Protein AF-A0A5C7GH25-F1 (afdb_monomer)

Solvent-accessible surface area (backbone atoms only — not comparable to full-atom values): 5288 Å² total; per-residue (Å²): 106,72,44,14,56,49,6,37,53,40,14,52,54,31,40,54,48,54,53,50,51,30,51,54,46,35,55,50,46,56,60,45,51,66,50,43,79,74,68,74,70,86,72,66,62,64,59,50,52,52,53,53,55,41,51,51,40,45,53,37,17,54,52,8,29,53,30,2,50,56,21,37,75,71,73,33,71,62,3,52,57,4,31,52,41,8,52,51,33,47,52,53,63,73,50,81,58,28,71,76,73,60,80,120

Foldseek 3Di:
DVLLVVLLVLLVVLVVLLVVLLVVLLVVVVVVVVVCVVPPDDDCPSVVVSVVSLVVSLVSLVSSLVSLVVCVVVVNPSSVNSNVSSVVSNVSSPDNCNVVVNPD

Nearest PDB structures (foldseek):
  1bf5-assembly1_A-2  TM=8.391E-01  e=9.984E+00  Homo sapiens
  7zn7-assembly1_D  TM=4.921E-01  e=6.136E+00  Rattus norvegicus
  4r61-assembly1_A  TM=5.438E-01  e=8.961E+00  Human immunodeficiency virus 1
  4hwd-assembly3_B  TM=3.281E-01  e=6.477E+00  Arabidopsis thaliana

Radius of gyration: 17.01 Å; Cα contacts (8 Å, |Δi|>4): 119; chains: 1; bounding box: 39×18×50 Å

Structure (mmCIF, N/CA/C/O backbone):
data_AF-A0A5C7GH25-F1
#
_entry.id   AF-A0A5C7GH25-F1
#
loop_
_atom_site.group_PDB
_atom_site.id
_atom_site.type_symbol
_atom_site.label_atom_id
_atom_site.label_alt_id
_atom_site.label_comp_id
_atom_site.label_asym_id
_atom_site.label_entity_id
_atom_site.label_seq_id
_atom_site.pdbx_PDB_ins_code
_atom_site.Cartn_x
_atom_site.Cartn_y
_atom_site.Cartn_z
_atom_site.occupancy
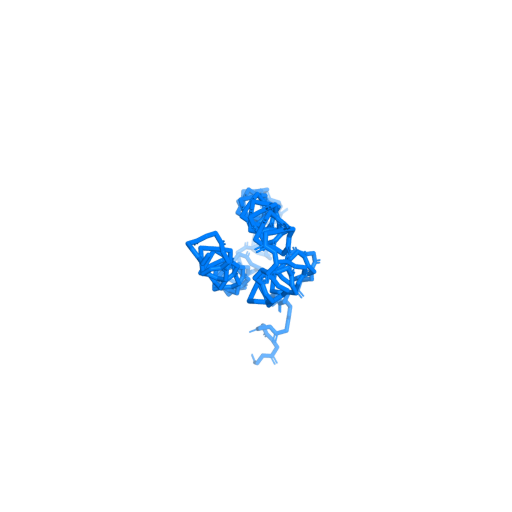_atom_site.B_iso_or_equiv
_atom_site.auth_seq_id
_atom_site.auth_comp_id
_atom_site.auth_asym_id
_atom_site.auth_atom_id
_atom_site.pdbx_PDB_model_num
ATOM 1 N N . MET A 1 1 ? -12.868 7.501 17.230 1.00 63.66 1 MET A N 1
ATOM 2 C CA . MET A 1 1 ? -13.182 8.135 15.926 1.00 63.66 1 MET A CA 1
ATOM 3 C C . MET A 1 1 ? -11.924 8.553 15.186 1.00 63.66 1 MET A C 1
ATOM 5 O O . MET A 1 1 ? -11.738 8.057 14.088 1.00 63.66 1 MET A O 1
ATOM 9 N N . LYS A 1 2 ? -11.040 9.368 15.790 1.00 84.75 2 LYS A N 1
ATOM 10 C CA . LYS A 1 2 ? -9.796 9.852 15.154 1.00 84.75 2 LYS A CA 1
ATOM 11 C C . LYS A 1 2 ? -8.957 8.737 14.500 1.00 84.75 2 LYS A C 1
ATOM 13 O O . LYS A 1 2 ? -8.608 8.859 13.338 1.00 84.75 2 LYS A O 1
ATOM 18 N N . TYR A 1 3 ? -8.736 7.616 15.195 1.00 87.06 3 TYR A N 1
ATOM 19 C CA . TYR A 1 3 ? -7.948 6.487 14.666 1.00 87.06 3 TYR A CA 1
ATOM 20 C C . TYR A 1 3 ? -8.602 5.747 13.490 1.00 87.06 3 TYR A C 1
ATOM 22 O O . TYR A 1 3 ? -7.903 5.346 12.569 1.00 87.06 3 TYR A O 1
ATOM 30 N N . GLY A 1 4 ? -9.929 5.581 13.500 1.00 86.94 4 GLY A N 1
ATOM 31 C CA . GLY A 1 4 ? -10.647 4.899 12.418 1.00 86.94 4 GLY A CA 1
ATOM 32 C C . GLY A 1 4 ? -10.653 5.722 11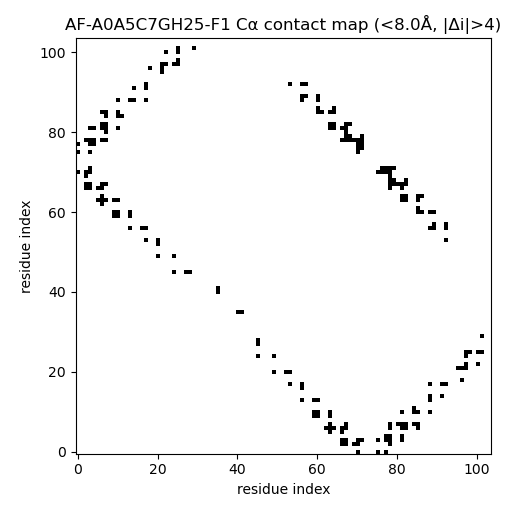.133 1.00 86.94 4 GLY A C 1
ATOM 33 O O . GLY A 1 4 ? -10.346 5.198 10.072 1.00 86.94 4 GLY A O 1
ATOM 34 N N . ILE A 1 5 ? -10.918 7.028 11.243 1.00 90.81 5 ILE A N 1
ATOM 35 C CA . ILE A 1 5 ? -10.847 7.948 10.098 1.00 90.81 5 ILE A CA 1
ATOM 36 C C . ILE A 1 5 ? -9.403 8.049 9.588 1.00 90.81 5 ILE A C 1
ATOM 38 O O . ILE A 1 5 ? -9.182 7.955 8.387 1.00 90.81 5 ILE A O 1
ATOM 42 N N . ALA A 1 6 ? -8.419 8.165 10.488 1.00 90.81 6 ALA A N 1
ATOM 43 C CA . ALA A 1 6 ? -7.008 8.177 10.108 1.00 90.81 6 ALA A CA 1
ATOM 44 C C . ALA A 1 6 ? -6.610 6.901 9.353 1.00 90.81 6 ALA A C 1
ATOM 46 O O . ALA A 1 6 ? -5.985 7.005 8.310 1.00 90.81 6 ALA A O 1
ATOM 47 N N . SER A 1 7 ? -7.023 5.720 9.829 1.00 93.12 7 SER A N 1
ATOM 48 C CA . SER A 1 7 ? -6.787 4.435 9.151 1.00 93.12 7 SER A CA 1
ATOM 49 C C . SER A 1 7 ? -7.353 4.418 7.726 1.00 93.12 7 SER A C 1
A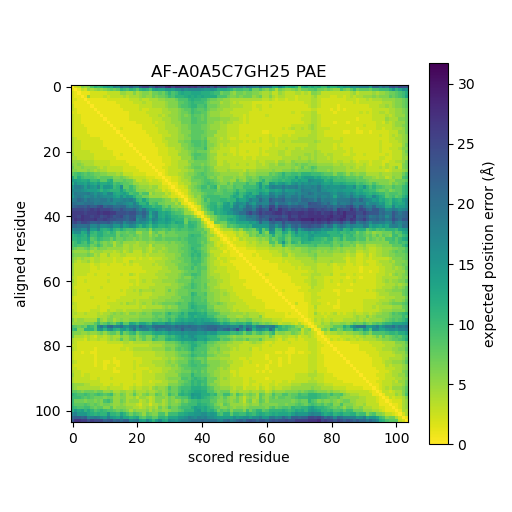TOM 51 O O . SER A 1 7 ? -6.648 4.029 6.800 1.00 93.12 7 SER A O 1
ATOM 53 N N . ILE A 1 8 ? -8.584 4.907 7.533 1.00 94.19 8 ILE A N 1
ATOM 54 C CA . ILE A 1 8 ? -9.224 4.991 6.210 1.00 94.19 8 ILE A CA 1
ATOM 55 C C . ILE A 1 8 ? -8.449 5.929 5.280 1.00 94.19 8 ILE A C 1
ATOM 57 O O . ILE A 1 8 ? -8.125 5.536 4.164 1.00 94.19 8 ILE A O 1
ATOM 61 N N . ILE A 1 9 ? -8.127 7.143 5.738 1.00 94.88 9 ILE A N 1
ATOM 62 C CA . ILE A 1 9 ? -7.373 8.121 4.939 1.00 94.88 9 ILE A CA 1
ATOM 63 C C . ILE A 1 9 ? -6.024 7.531 4.529 1.00 94.88 9 ILE A C 1
ATOM 65 O O . ILE A 1 9 ? -5.649 7.599 3.365 1.00 94.88 9 ILE A O 1
ATOM 69 N N . LEU A 1 10 ? -5.321 6.901 5.471 1.00 93.44 10 LEU A N 1
ATOM 70 C CA . LEU A 1 10 ? -4.005 6.319 5.229 1.00 93.44 10 LEU A CA 1
ATOM 71 C C . LEU A 1 10 ? -4.069 5.186 4.197 1.00 93.44 10 LEU A C 1
ATOM 73 O O . LEU A 1 10 ? -3.238 5.132 3.292 1.00 93.44 10 LEU A O 1
ATOM 77 N N . ALA A 1 11 ? -5.083 4.322 4.293 1.00 94.12 11 ALA A N 1
ATOM 78 C CA . ALA A 1 11 ? -5.294 3.244 3.337 1.00 94.12 11 ALA A CA 1
ATOM 79 C C . ALA A 1 11 ? -5.646 3.771 1.935 1.00 94.12 11 ALA A C 1
ATOM 81 O O . ALA A 1 11 ? -5.066 3.305 0.959 1.00 94.12 11 ALA A O 1
ATOM 82 N N . ILE A 1 12 ? -6.524 4.775 1.821 1.00 95.62 12 ILE A N 1
ATOM 83 C CA . ILE A 1 12 ? -6.872 5.402 0.532 1.00 95.62 12 ILE A CA 1
ATOM 84 C C . ILE A 1 12 ? -5.637 6.045 -0.105 1.00 95.62 12 ILE A C 1
ATOM 86 O O . ILE A 1 12 ? -5.356 5.787 -1.272 1.00 95.62 12 ILE A O 1
ATOM 90 N N . THR A 1 13 ? -4.861 6.818 0.660 1.00 95.00 13 THR A N 1
ATOM 91 C CA . THR A 1 13 ? -3.613 7.420 0.169 1.00 95.00 13 THR A CA 1
ATOM 92 C C . THR A 1 13 ? -2.640 6.355 -0.329 1.00 95.00 13 THR A C 1
ATOM 94 O O . THR A 1 13 ? -2.049 6.515 -1.394 1.00 95.00 13 THR A O 1
ATOM 97 N N . GLY A 1 14 ? -2.501 5.241 0.396 1.00 93.06 14 GLY A N 1
ATOM 98 C CA . GLY A 1 14 ? -1.671 4.122 -0.045 1.00 93.06 14 GLY A CA 1
ATOM 99 C C . GLY A 1 14 ? -2.177 3.463 -1.331 1.00 93.06 14 GLY A C 1
ATOM 100 O O . GLY A 1 14 ? -1.367 3.114 -2.186 1.00 93.06 14 GLY A O 1
ATOM 101 N N . ILE A 1 15 ? -3.498 3.333 -1.507 1.00 94.38 15 ILE A N 1
ATOM 102 C CA . ILE A 1 15 ? -4.097 2.793 -2.739 1.00 94.38 15 ILE A CA 1
ATOM 103 C C . ILE A 1 15 ? -3.823 3.729 -3.922 1.00 94.38 15 ILE A C 1
ATOM 105 O O . ILE A 1 15 ? -3.389 3.277 -4.979 1.00 94.38 15 ILE A O 1
ATOM 109 N N . CYS A 1 16 ? -4.010 5.037 -3.751 1.00 93.88 16 CYS A N 1
ATOM 110 C CA . CYS A 1 16 ? -3.661 6.010 -4.786 1.00 93.88 16 CYS A CA 1
ATOM 111 C C . CYS A 1 16 ? -2.172 5.927 -5.151 1.00 93.88 16 CYS A C 1
ATOM 113 O O . CYS A 1 16 ? -1.826 5.920 -6.330 1.00 93.88 16 CYS A O 1
ATOM 115 N N . LEU A 1 17 ? -1.302 5.798 -4.147 1.00 92.88 17 LEU A N 1
ATOM 116 C CA . LEU A 1 17 ? 0.138 5.671 -4.334 1.00 92.88 17 LEU A CA 1
ATOM 117 C C . LEU A 1 17 ? 0.508 4.392 -5.102 1.00 92.88 17 LEU A C 1
ATOM 119 O O . LEU A 1 17 ? 1.289 4.474 -6.043 1.00 92.88 17 LEU A O 1
ATOM 123 N N . ILE A 1 18 ? -0.066 3.225 -4.778 1.00 91.94 18 ILE A N 1
ATOM 124 C CA . ILE A 1 18 ? 0.263 1.981 -5.498 1.00 91.94 18 ILE A CA 1
ATOM 125 C C . ILE A 1 18 ? -0.243 1.989 -6.944 1.00 91.94 18 ILE A C 1
ATOM 127 O O . ILE A 1 18 ? 0.444 1.480 -7.830 1.00 91.94 18 ILE A O 1
ATOM 131 N N . VAL A 1 19 ? -1.405 2.594 -7.204 1.00 91.19 19 VAL A N 1
ATOM 132 C CA . VAL A 1 19 ? -1.919 2.779 -8.569 1.00 91.19 19 VAL A CA 1
ATOM 133 C C . VAL A 1 19 ? -0.989 3.694 -9.360 1.00 91.19 19 VAL A C 1
ATOM 135 O O . VAL A 1 19 ? -0.565 3.324 -10.453 1.00 91.19 19 VAL A O 1
ATOM 138 N N . TRP A 1 20 ? -0.603 4.833 -8.778 1.00 90.81 20 TRP A N 1
ATOM 139 C CA . TRP A 1 20 ? 0.349 5.757 -9.388 1.00 90.81 20 TRP A CA 1
ATOM 140 C C . TRP A 1 20 ? 1.690 5.081 -9.697 1.00 90.81 20 TRP A C 1
ATOM 142 O O . TRP A 1 20 ? 2.172 5.183 -10.818 1.00 90.81 20 TRP A O 1
ATOM 152 N N . ILE A 1 21 ? 2.258 4.322 -8.753 1.00 89.38 21 ILE A N 1
ATOM 153 C CA . ILE A 1 21 ? 3.522 3.594 -8.957 1.00 89.38 21 ILE A CA 1
ATOM 154 C C . ILE A 1 21 ? 3.418 2.610 -10.122 1.00 89.38 21 ILE A C 1
ATOM 156 O O . ILE A 1 21 ? 4.354 2.507 -10.907 1.00 89.38 21 ILE A O 1
ATOM 160 N N . ASN A 1 22 ? 2.311 1.870 -10.245 1.00 87.88 22 ASN A N 1
ATOM 161 C CA . ASN A 1 22 ? 2.146 0.934 -11.359 1.00 87.88 22 ASN A CA 1
ATOM 162 C C . ASN A 1 22 ? 2.022 1.665 -12.704 1.00 87.88 22 ASN A C 1
ATOM 164 O O . ASN A 1 22 ? 2.566 1.171 -13.687 1.00 87.88 22 ASN A O 1
ATOM 168 N N . TYR A 1 23 ? 1.359 2.824 -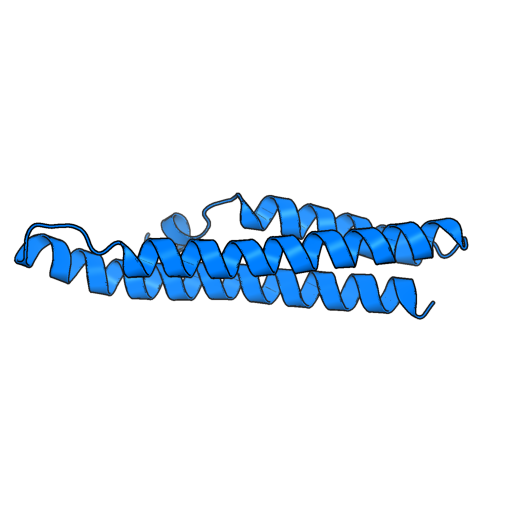12.740 1.00 87.75 23 TYR A N 1
ATOM 169 C CA . TYR A 1 23 ? 1.261 3.661 -13.938 1.00 87.75 23 TYR A CA 1
ATOM 170 C C . TYR A 1 23 ? 2.608 4.285 -14.326 1.00 87.75 23 TYR A C 1
ATOM 172 O O . TYR A 1 23 ? 3.040 4.210 -15.470 1.00 87.75 23 TYR A O 1
ATOM 180 N N . GLU A 1 24 ? 3.324 4.864 -13.367 1.00 87.19 24 GLU A N 1
ATOM 181 C CA . GLU A 1 24 ? 4.650 5.429 -13.609 1.00 87.19 24 GLU A CA 1
ATOM 182 C C . GLU A 1 24 ? 5.634 4.338 -14.049 1.00 87.19 24 GLU A C 1
ATOM 184 O O . GLU A 1 24 ? 6.410 4.524 -14.985 1.00 87.19 24 GLU A O 1
ATOM 189 N N . PHE A 1 25 ? 5.559 3.158 -13.427 1.00 84.62 25 PHE A N 1
ATOM 190 C CA . PHE A 1 25 ? 6.356 2.010 -13.836 1.00 84.62 25 PHE A CA 1
ATOM 191 C C . PHE A 1 25 ? 6.003 1.539 -15.247 1.00 84.62 25 PHE A C 1
ATOM 193 O O . PHE A 1 25 ? 6.926 1.204 -15.978 1.00 84.62 25 PHE A O 1
ATOM 200 N N . SER A 1 26 ? 4.730 1.528 -15.663 1.00 84.06 26 SER A N 1
ATOM 201 C CA . SER A 1 26 ? 4.366 1.123 -17.028 1.00 84.06 26 SER A CA 1
ATOM 202 C C . SER A 1 26 ? 4.896 2.101 -18.077 1.00 84.06 26 SER A C 1
ATOM 204 O O . SER A 1 26 ? 5.474 1.661 -19.066 1.00 84.06 26 SER A O 1
ATOM 206 N N . GLN A 1 27 ? 4.781 3.410 -17.831 1.00 83.19 27 GLN A N 1
ATOM 207 C CA . GLN A 1 27 ? 5.318 4.447 -18.722 1.00 83.19 27 GLN A CA 1
ATOM 208 C C . GLN A 1 27 ? 6.839 4.345 -18.849 1.00 83.19 27 GLN A C 1
ATOM 210 O O . GLN A 1 27 ? 7.377 4.243 -19.952 1.00 83.19 27 GLN A O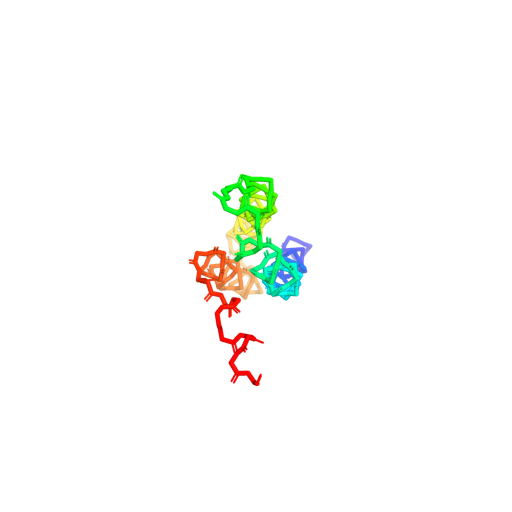 1
ATOM 215 N N . ASN A 1 28 ? 7.525 4.275 -17.706 1.00 81.69 28 ASN A N 1
ATOM 216 C CA . ASN A 1 28 ? 8.969 4.100 -17.673 1.00 81.69 28 ASN A CA 1
ATOM 217 C C . ASN A 1 28 ? 9.360 2.798 -18.377 1.00 81.69 28 ASN A C 1
ATOM 219 O O . ASN A 1 28 ? 10.249 2.802 -19.217 1.00 81.69 28 ASN A O 1
ATOM 223 N N . TYR A 1 29 ? 8.688 1.682 -18.089 1.00 77.06 29 TYR A N 1
ATOM 224 C CA . TYR A 1 29 ? 8.996 0.390 -18.697 1.00 77.06 29 TYR A CA 1
ATOM 225 C C . TYR A 1 29 ? 8.856 0.406 -20.223 1.00 77.06 29 TYR A C 1
ATOM 227 O O . TYR A 1 29 ? 9.709 -0.170 -20.884 1.00 77.06 29 TYR A O 1
ATOM 235 N N . MET A 1 30 ? 7.859 1.087 -20.801 1.00 73.25 30 MET A N 1
ATOM 236 C CA . MET A 1 30 ? 7.745 1.242 -22.261 1.00 73.25 30 MET A CA 1
ATOM 237 C C . MET A 1 30 ? 8.912 2.043 -22.850 1.00 73.25 30 MET A C 1
ATOM 239 O O . MET A 1 30 ? 9.524 1.629 -23.838 1.00 73.25 30 MET A O 1
ATOM 243 N N . GLU A 1 31 ? 9.271 3.162 -22.216 1.00 73.06 31 GLU A N 1
ATOM 244 C CA . GLU A 1 31 ? 10.418 3.968 -22.640 1.00 73.06 31 GLU A CA 1
ATOM 245 C C . GLU A 1 31 ? 11.733 3.181 -22.498 1.00 73.06 31 GLU A C 1
ATOM 247 O O . GLU A 1 31 ? 12.605 3.242 -23.364 1.00 73.06 31 GLU A O 1
ATOM 252 N N . PHE A 1 32 ? 11.863 2.375 -21.443 1.00 72.12 32 PHE A N 1
ATOM 253 C CA . PHE A 1 32 ? 13.043 1.554 -21.198 1.00 72.12 32 PHE A CA 1
ATOM 254 C C . PHE A 1 32 ? 13.109 0.323 -22.096 1.00 72.12 32 PHE A C 1
ATOM 256 O O . PHE A 1 32 ? 14.202 0.010 -22.544 1.00 72.12 32 PHE A O 1
ATOM 263 N N . ALA A 1 33 ? 11.995 -0.346 -22.401 1.00 68.31 33 ALA A N 1
ATOM 264 C CA . ALA A 1 33 ? 11.952 -1.501 -23.298 1.00 68.31 33 ALA A CA 1
ATOM 265 C C . ALA A 1 33 ? 12.437 -1.126 -24.706 1.00 68.31 33 ALA A C 1
ATOM 267 O O . ALA A 1 33 ? 13.273 -1.830 -25.268 1.00 68.31 33 ALA A O 1
ATOM 268 N N . SER A 1 34 ? 12.017 0.039 -25.217 1.00 65.81 34 SER A N 1
ATOM 269 C CA . SER A 1 34 ? 12.497 0.554 -26.510 1.00 65.81 34 SER A CA 1
ATOM 270 C C . SER A 1 34 ? 14.008 0.847 -26.528 1.00 65.81 34 SER A C 1
ATOM 272 O O . SER A 1 34 ? 14.665 0.641 -27.546 1.00 65.81 34 SER A O 1
ATOM 274 N N . LYS A 1 35 ? 14.588 1.268 -25.395 1.00 66.94 35 LYS A N 1
ATOM 275 C CA . LYS A 1 35 ? 16.039 1.484 -25.235 1.00 66.94 35 LYS A CA 1
ATOM 276 C C . LYS A 1 35 ? 16.813 0.182 -24.969 1.00 66.94 35 LYS A C 1
ATOM 278 O O . LYS A 1 35 ? 17.960 0.048 -25.382 1.00 66.94 35 LYS A O 1
ATOM 283 N N . PHE A 1 36 ? 16.191 -0.796 -24.312 1.00 65.94 36 PHE A N 1
ATOM 284 C CA . PHE A 1 36 ? 16.794 -2.087 -23.960 1.00 65.94 36 PHE A CA 1
ATOM 285 C C . PHE A 1 36 ? 17.067 -2.969 -25.180 1.00 65.94 36 PHE A C 1
ATOM 287 O O . PHE A 1 36 ? 18.117 -3.609 -25.233 1.00 65.94 36 PHE A O 1
ATOM 294 N N . GLU A 1 37 ? 16.145 -2.995 -26.151 1.00 60.16 37 GLU A N 1
ATOM 295 C CA . GLU A 1 37 ? 16.352 -3.694 -27.429 1.00 60.16 37 GLU A CA 1
ATOM 296 C C . GLU A 1 37 ? 17.527 -3.101 -28.222 1.00 60.16 37 GLU A C 1
ATOM 298 O O . GLU A 1 37 ? 18.188 -3.821 -28.967 1.00 60.16 37 GLU A O 1
ATOM 303 N N . ALA A 1 38 ? 17.829 -1.813 -28.022 1.00 61.84 38 ALA A N 1
ATOM 304 C CA . ALA A 1 38 ? 18.921 -1.121 -28.699 1.00 61.84 38 ALA A CA 1
ATOM 305 C C . ALA A 1 38 ? 20.297 -1.305 -28.022 1.00 61.84 38 ALA A C 1
ATOM 307 O O . ALA A 1 38 ? 21.306 -1.329 -28.726 1.00 61.84 38 ALA A O 1
ATOM 308 N N . GLU A 1 39 ? 20.366 -1.436 -26.688 1.00 60.91 39 GLU A N 1
ATOM 309 C CA . GLU A 1 39 ? 21.640 -1.365 -25.935 1.00 60.91 39 GLU A CA 1
ATOM 310 C C . GLU A 1 39 ? 22.018 -2.624 -25.119 1.00 60.91 39 GLU A C 1
ATOM 312 O O . GLU A 1 39 ? 23.101 -2.681 -24.539 1.00 60.91 39 GLU A O 1
ATOM 317 N N . GLY A 1 40 ? 21.201 -3.684 -25.116 1.00 53.00 40 GLY A N 1
ATOM 318 C CA . GLY A 1 40 ? 21.681 -5.041 -24.812 1.00 53.00 40 GLY A CA 1
ATOM 319 C C . GLY A 1 40 ? 22.019 -5.392 -23.353 1.00 53.00 40 GLY A C 1
ATOM 320 O O . GLY A 1 40 ? 22.713 -6.386 -23.136 1.00 53.00 40 GLY A O 1
ATOM 321 N N . GLY A 1 41 ? 21.529 -4.678 -22.331 1.00 55.41 41 GLY A N 1
ATOM 322 C CA . GLY A 1 41 ? 21.688 -5.186 -20.960 1.00 55.41 41 GLY A CA 1
ATOM 323 C C . GLY A 1 41 ? 21.272 -4.290 -19.793 1.00 55.41 41 GLY A C 1
ATOM 324 O O . GLY A 1 41 ? 21.833 -3.226 -19.578 1.00 55.41 41 GLY A O 1
ATOM 325 N N . VAL A 1 42 ? 20.341 -4.833 -18.999 1.00 53.62 42 VAL A N 1
ATOM 326 C CA . VAL A 1 42 ? 19.993 -4.603 -17.579 1.00 53.62 42 VAL A CA 1
ATOM 327 C C . VAL A 1 42 ? 20.144 -3.180 -17.030 1.00 53.62 42 VAL A C 1
ATOM 329 O O . VAL A 1 42 ? 21.235 -2.767 -16.652 1.00 53.62 42 VAL A O 1
ATOM 332 N N . THR A 1 43 ? 19.014 -2.500 -16.785 1.00 56.06 43 THR A N 1
ATOM 333 C CA . THR A 1 43 ? 18.943 -1.346 -15.869 1.00 56.06 43 THR A CA 1
ATOM 334 C C . THR A 1 43 ? 18.238 -1.723 -14.553 1.00 56.06 43 THR A C 1
ATOM 336 O O . THR A 1 43 ? 17.013 -1.659 -14.436 1.00 56.06 43 THR A O 1
ATOM 339 N N . PRO A 1 44 ? 18.996 -2.098 -13.501 1.00 62.12 44 PRO A N 1
ATOM 340 C CA . PRO A 1 44 ? 18.451 -2.446 -12.187 1.00 62.12 44 PRO A CA 1
ATOM 341 C C . PRO A 1 44 ? 17.694 -1.298 -11.504 1.00 62.12 44 PRO A C 1
ATOM 343 O O . PRO A 1 44 ? 16.904 -1.546 -10.596 1.00 62.12 44 PRO A O 1
ATOM 346 N N . SER A 1 45 ? 17.925 -0.044 -11.912 1.00 67.94 45 SER A N 1
ATOM 347 C CA . SER A 1 45 ? 17.424 1.154 -11.228 1.00 67.94 45 SER A CA 1
ATOM 348 C C . SER A 1 45 ? 15.898 1.265 -11.233 1.00 67.94 45 SER A C 1
ATOM 350 O O . SER A 1 45 ? 15.311 1.556 -10.196 1.00 67.94 45 SER A O 1
ATOM 352 N N . VAL A 1 46 ? 15.236 0.977 -12.357 1.00 68.19 46 VAL A N 1
ATOM 353 C CA . VAL A 1 46 ? 13.770 1.088 -12.497 1.00 68.19 46 VAL A CA 1
ATOM 354 C C . VAL A 1 46 ? 13.065 0.042 -11.631 1.00 68.19 46 VAL A C 1
ATOM 356 O O . VAL A 1 46 ? 12.097 0.336 -10.927 1.00 68.19 46 VAL A O 1
ATOM 359 N N . VAL A 1 47 ? 13.603 -1.181 -11.625 1.00 70.38 47 VAL A N 1
ATOM 360 C CA . VAL A 1 47 ? 13.113 -2.289 -10.797 1.00 70.38 47 VAL A CA 1
ATOM 361 C C . VAL A 1 47 ? 13.347 -1.995 -9.312 1.00 70.38 47 VAL A C 1
ATOM 363 O O . VAL A 1 47 ? 12.435 -2.169 -8.506 1.00 70.38 47 VAL A O 1
ATOM 366 N N . MET A 1 48 ? 14.528 -1.488 -8.945 1.00 70.81 48 MET A N 1
ATOM 367 C CA . MET A 1 48 ? 14.876 -1.123 -7.567 1.00 70.81 48 MET A CA 1
ATOM 368 C C . MET A 1 48 ? 13.974 -0.001 -7.024 1.00 70.81 48 MET A C 1
ATOM 370 O O . MET A 1 48 ? 13.449 -0.118 -5.918 1.00 70.81 48 MET A O 1
ATOM 374 N N . THR A 1 49 ? 13.727 1.053 -7.808 1.00 75.19 49 THR A N 1
ATOM 375 C CA . THR A 1 49 ? 12.840 2.166 -7.422 1.00 75.19 49 THR A CA 1
ATOM 376 C C . THR A 1 49 ? 11.401 1.695 -7.207 1.00 75.19 49 THR A C 1
ATOM 378 O O . THR A 1 49 ? 10.769 2.072 -6.220 1.00 75.19 49 THR A O 1
ATOM 381 N N . ASN A 1 50 ? 10.894 0.800 -8.062 1.00 80.44 50 ASN A N 1
ATOM 382 C CA . ASN A 1 50 ? 9.578 0.182 -7.874 1.00 80.44 50 ASN A CA 1
ATOM 383 C C . ASN A 1 50 ? 9.507 -0.601 -6.549 1.00 80.44 50 ASN A C 1
ATOM 385 O O . ASN A 1 50 ? 8.537 -0.470 -5.805 1.00 80.44 50 ASN A O 1
ATOM 389 N N . TRP A 1 51 ? 10.554 -1.353 -6.196 1.00 81.88 51 TRP A N 1
ATOM 390 C CA . TRP A 1 51 ? 10.622 -2.074 -4.919 1.00 81.88 51 TRP A CA 1
ATOM 391 C C . TRP A 1 51 ? 10.668 -1.153 -3.695 1.00 81.88 51 TRP A C 1
ATOM 393 O O . TRP A 1 51 ? 10.000 -1.437 -2.695 1.00 81.88 51 TRP A O 1
ATOM 403 N N . ILE A 1 52 ? 11.403 -0.039 -3.763 1.00 86.19 52 ILE A N 1
ATOM 404 C CA . ILE A 1 52 ? 11.442 0.965 -2.687 1.00 86.19 52 ILE A CA 1
ATOM 405 C C . ILE A 1 52 ? 10.044 1.556 -2.481 1.00 86.19 52 ILE A C 1
ATOM 407 O O . ILE A 1 52 ? 9.520 1.555 -1.365 1.00 86.19 52 ILE A O 1
ATOM 411 N N . ASN A 1 53 ? 9.400 1.981 -3.565 1.00 86.25 53 ASN A N 1
ATOM 412 C CA . ASN A 1 53 ? 8.070 2.576 -3.515 1.00 86.25 53 ASN A CA 1
ATOM 413 C C . ASN A 1 53 ? 7.008 1.578 -3.009 1.00 86.25 53 ASN A C 1
ATOM 415 O O . ASN A 1 53 ? 6.164 1.928 -2.179 1.00 86.25 53 ASN A O 1
ATOM 419 N N . ARG A 1 54 ? 7.095 0.303 -3.411 1.00 88.25 54 ARG A N 1
ATOM 420 C CA . ARG A 1 54 ? 6.256 -0.783 -2.868 1.00 88.25 54 ARG A CA 1
ATOM 421 C C . ARG A 1 54 ? 6.498 -1.020 -1.376 1.00 88.25 54 ARG A C 1
ATOM 423 O O . ARG A 1 54 ? 5.543 -1.239 -0.635 1.00 88.25 54 ARG A O 1
ATOM 430 N N . SER A 1 55 ? 7.739 -0.912 -0.907 1.00 90.38 55 SER A N 1
ATOM 431 C CA . SER A 1 55 ? 8.072 -1.039 0.521 1.00 90.38 55 SER A CA 1
ATOM 432 C C . SER A 1 55 ? 7.441 0.077 1.360 1.00 90.38 55 SER A C 1
ATOM 434 O O . SER A 1 55 ? 6.918 -0.184 2.445 1.00 90.38 55 SER A O 1
ATOM 436 N N . ILE A 1 56 ? 7.400 1.307 0.835 1.00 91.38 56 ILE A N 1
ATOM 437 C CA . ILE A 1 56 ? 6.681 2.425 1.466 1.00 91.38 56 ILE A CA 1
ATOM 438 C C . ILE A 1 56 ? 5.179 2.115 1.544 1.00 91.38 56 ILE A C 1
ATOM 440 O O . ILE A 1 56 ? 4.574 2.275 2.606 1.00 91.38 56 ILE A O 1
ATOM 444 N N . ALA A 1 57 ? 4.581 1.610 0.459 1.00 91.81 57 ALA A N 1
ATOM 445 C CA . ALA A 1 57 ? 3.170 1.222 0.436 1.00 91.81 57 ALA A CA 1
ATOM 446 C C . ALA A 1 57 ? 2.844 0.099 1.444 1.00 91.81 57 ALA A C 1
ATOM 448 O O . ALA A 1 57 ? 1.811 0.161 2.114 1.00 91.81 57 ALA A O 1
ATOM 449 N N . ILE A 1 58 ? 3.745 -0.877 1.630 1.00 93.81 58 ILE A N 1
ATOM 450 C CA . ILE A 1 58 ? 3.634 -1.892 2.695 1.00 93.81 58 ILE A CA 1
ATOM 451 C C . ILE A 1 58 ? 3.624 -1.216 4.067 1.00 93.81 58 ILE A C 1
ATOM 453 O O . ILE A 1 58 ? 2.730 -1.491 4.867 1.00 93.81 58 ILE A O 1
ATOM 457 N N . GLY A 1 59 ? 4.557 -0.299 4.332 1.00 94.06 59 GLY A N 1
ATOM 458 C CA . GLY A 1 59 ? 4.607 0.446 5.593 1.00 94.06 59 GLY A CA 1
ATOM 459 C C . GLY A 1 59 ? 3.303 1.195 5.890 1.00 94.06 59 GLY A C 1
ATOM 460 O O . GLY A 1 59 ? 2.756 1.078 6.988 1.0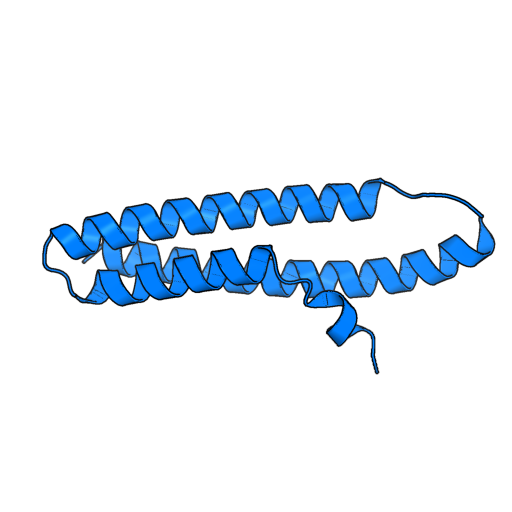0 94.06 59 GLY A O 1
ATOM 461 N N . ILE A 1 60 ? 2.754 1.889 4.887 1.00 93.50 60 ILE A N 1
ATOM 462 C CA . ILE A 1 60 ? 1.449 2.563 4.963 1.00 93.50 60 ILE A CA 1
ATOM 463 C C . ILE A 1 60 ? 0.338 1.550 5.277 1.00 93.50 60 ILE A C 1
ATOM 465 O O . ILE A 1 60 ? -0.458 1.779 6.186 1.00 93.50 60 ILE A O 1
ATOM 469 N N . SER A 1 61 ? 0.304 0.404 4.590 1.00 93.25 61 SER A N 1
ATOM 470 C CA . SER A 1 61 ? -0.711 -0.634 4.816 1.00 93.25 61 SER A CA 1
ATOM 471 C C . SER A 1 61 ? -0.676 -1.187 6.245 1.00 93.25 61 SER A C 1
ATOM 473 O O . SER A 1 61 ? -1.713 -1.266 6.903 1.00 93.25 61 SER A O 1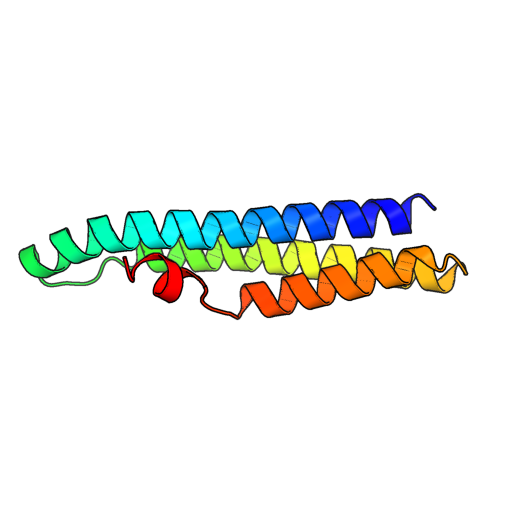
ATOM 475 N N . LEU A 1 62 ? 0.512 -1.489 6.778 1.00 95.31 62 LEU A N 1
ATOM 476 C CA . LEU A 1 62 ? 0.678 -2.029 8.127 1.00 95.31 62 LEU A CA 1
ATOM 477 C C . LEU A 1 62 ? 0.301 -0.994 9.187 1.00 95.31 62 LEU A C 1
ATOM 479 O O . LEU A 1 62 ? -0.366 -1.321 10.172 1.00 95.31 62 LEU A O 1
ATOM 483 N N . PHE A 1 63 ? 0.672 0.269 8.971 1.00 94.19 63 PHE A N 1
ATOM 484 C CA . PHE A 1 63 ? 0.312 1.354 9.877 1.00 94.19 63 PHE A CA 1
ATOM 485 C C . PHE A 1 63 ? -1.200 1.629 9.864 1.00 94.19 63 PHE A C 1
ATOM 487 O O . PHE A 1 63 ? -1.823 1.748 10.924 1.00 94.19 63 PHE A O 1
ATOM 494 N N . GLY A 1 64 ? -1.817 1.649 8.678 1.00 92.69 64 GLY A N 1
ATOM 495 C CA . GLY A 1 64 ? -3.265 1.761 8.502 1.00 92.69 64 GLY A CA 1
ATOM 496 C C . GLY A 1 64 ? -4.013 0.627 9.201 1.00 92.69 64 GLY A C 1
ATOM 497 O O . GLY A 1 64 ? -4.979 0.882 9.928 1.00 92.69 64 GLY A O 1
ATOM 498 N N . LEU A 1 65 ? -3.511 -0.602 9.077 1.00 94.06 65 LEU A N 1
ATOM 499 C CA . LEU A 1 65 ? -4.067 -1.794 9.709 1.00 94.06 65 LEU A CA 1
ATOM 500 C C . LEU A 1 65 ? -3.963 -1.728 11.239 1.00 94.06 65 LEU A C 1
ATOM 502 O O . LEU A 1 65 ? -4.955 -1.966 11.931 1.00 94.06 65 LEU A O 1
ATOM 506 N N . ALA A 1 66 ? -2.814 -1.314 11.781 1.00 94.25 66 ALA A N 1
ATOM 507 C CA . ALA A 1 66 ? -2.625 -1.125 13.220 1.00 94.25 66 ALA A CA 1
ATOM 508 C C . ALA A 1 66 ? -3.603 -0.086 13.801 1.00 94.25 66 ALA A C 1
ATOM 510 O O . ALA A 1 66 ? -4.233 -0.323 14.839 1.00 94.25 66 ALA A O 1
ATOM 511 N N . LEU A 1 67 ? -3.789 1.048 13.114 1.00 92.12 67 LEU A N 1
ATOM 512 C CA . LEU A 1 67 ? -4.765 2.071 13.502 1.00 92.12 67 LEU A CA 1
ATOM 513 C C . LEU A 1 67 ? -6.212 1.571 13.393 1.00 92.12 67 LEU A C 1
ATOM 515 O O . LEU A 1 67 ? -7.027 1.860 14.276 1.00 92.12 67 LEU A O 1
ATOM 519 N N . GLY A 1 68 ? -6.525 0.798 12.352 1.00 91.00 68 GLY A N 1
ATOM 520 C CA . GLY A 1 68 ? -7.835 0.185 12.137 1.00 91.00 68 GLY A CA 1
ATOM 521 C C . GLY A 1 68 ? -8.202 -0.786 13.260 1.00 91.00 68 GLY A C 1
ATOM 522 O O . GLY A 1 68 ? -9.258 -0.640 13.880 1.00 91.00 68 GLY A O 1
ATOM 523 N N . ILE A 1 69 ? -7.286 -1.700 13.611 1.00 93.00 69 ILE A N 1
ATOM 524 C CA . ILE A 1 69 ? -7.436 -2.644 14.733 1.00 93.00 69 ILE A CA 1
ATOM 525 C C . ILE A 1 69 ? -7.601 -1.889 16.052 1.00 93.00 69 ILE A C 1
ATOM 527 O O . ILE A 1 69 ? -8.519 -2.183 16.821 1.00 93.00 69 ILE A O 1
ATOM 531 N N . LYS A 1 70 ? -6.755 -0.882 16.313 1.00 92.25 70 LYS A N 1
ATOM 532 C CA . LYS A 1 70 ? -6.869 -0.048 17.518 1.00 92.25 70 LYS A CA 1
ATOM 533 C C . LYS A 1 70 ? -8.232 0.644 17.589 1.00 92.25 70 LYS A C 1
ATOM 535 O O . LYS A 1 70 ? -8.830 0.696 18.659 1.00 92.25 70 LYS A O 1
ATOM 540 N N . SER A 1 71 ? -8.752 1.147 16.468 1.00 90.69 71 SER A N 1
ATOM 541 C CA . SER A 1 71 ? -10.081 1.764 16.415 1.00 90.69 71 SER A CA 1
ATOM 542 C C . SER A 1 71 ? -11.208 0.756 16.655 1.00 90.69 71 SER A C 1
ATOM 544 O O . SER A 1 71 ? -12.176 1.097 17.334 1.00 90.69 71 SER A O 1
ATOM 546 N N . TYR A 1 72 ? -11.095 -0.460 16.116 1.00 90.44 72 TYR A N 1
ATOM 547 C CA . TYR A 1 72 ? -12.094 -1.513 16.294 1.00 90.44 72 TYR A CA 1
ATOM 548 C C . TYR A 1 72 ? -12.190 -1.974 17.753 1.00 90.44 72 TYR A C 1
ATOM 550 O O . TYR A 1 72 ? -13.291 -2.107 18.278 1.00 90.44 72 TYR A O 1
ATOM 558 N N . ARG A 1 73 ? -11.045 -2.113 18.441 1.00 88.88 73 ARG A N 1
ATOM 559 C CA . ARG A 1 73 ? -10.991 -2.466 19.872 1.00 88.88 73 ARG A CA 1
ATOM 560 C C . ARG A 1 73 ? -11.661 -1.437 20.789 1.00 88.88 73 ARG A C 1
ATOM 562 O O . ARG A 1 73 ? -12.096 -1.801 21.869 1.00 88.88 73 ARG A O 1
ATOM 569 N N . ILE A 1 74 ? -11.767 -0.174 20.367 1.00 88.56 74 ILE A N 1
ATOM 570 C CA . ILE A 1 74 ? -12.461 0.898 21.111 1.00 88.56 74 ILE A CA 1
ATOM 571 C C . ILE A 1 74 ? -13.940 0.990 20.660 1.00 88.56 74 ILE A C 1
ATOM 573 O O . ILE A 1 74 ? -14.536 2.066 20.622 1.00 88.56 74 ILE A O 1
ATOM 577 N N . GLU A 1 75 ? -14.514 -0.131 20.212 1.00 80.12 75 GLU A N 1
ATOM 578 C CA . GLU A 1 75 ? -15.912 -0.301 19.775 1.00 80.12 75 GLU A CA 1
ATOM 579 C C . GLU A 1 75 ? -16.377 0.641 18.649 1.00 80.12 75 GLU A C 1
ATOM 581 O O . GLU A 1 75 ? -17.571 0.829 18.395 1.00 80.12 75 GLU A O 1
ATOM 586 N N . LYS A 1 76 ? -15.446 1.241 17.899 1.00 75.19 76 LYS A N 1
ATOM 587 C CA . LYS A 1 76 ? -15.791 2.045 16.722 1.00 75.19 76 LYS A CA 1
ATOM 588 C C . LYS A 1 76 ? -15.799 1.150 15.488 1.00 75.19 76 LYS A C 1
ATOM 590 O O . LYS A 1 76 ? -14.751 0.926 14.885 1.00 75.19 76 LYS A O 1
ATOM 595 N N . LYS A 1 77 ? -17.000 0.728 15.064 1.00 84.00 77 LYS A N 1
ATOM 596 C CA . LYS A 1 77 ? -17.243 -0.088 13.851 1.00 84.00 77 LYS A CA 1
ATOM 597 C C . LYS A 1 77 ? -16.572 0.466 12.585 1.00 84.00 77 LYS A C 1
ATOM 599 O O . LYS A 1 77 ? -16.131 -0.308 11.748 1.00 84.00 77 LYS A O 1
ATOM 604 N N . ILE A 1 78 ? -16.402 1.790 12.492 1.00 87.94 78 ILE A N 1
ATOM 605 C CA . ILE A 1 78 ? -15.670 2.476 11.407 1.00 87.94 78 ILE A CA 1
ATOM 606 C C . ILE A 1 78 ? -14.244 1.918 11.219 1.00 87.94 78 ILE A C 1
ATOM 608 O O . ILE A 1 78 ? -13.736 1.906 10.104 1.00 87.94 78 ILE A O 1
ATOM 612 N N . GLY A 1 79 ? -13.607 1.408 12.281 1.00 86.88 79 GLY A N 1
ATOM 613 C CA . GLY A 1 79 ? -12.284 0.781 12.198 1.00 86.88 79 GLY A CA 1
ATOM 614 C C . GLY A 1 79 ? -12.231 -0.434 11.266 1.00 86.88 79 GLY A C 1
ATOM 615 O O . GLY A 1 79 ? -11.197 -0.653 10.647 1.00 86.88 79 GLY A O 1
ATOM 616 N N . ILE A 1 80 ? -13.341 -1.167 11.099 1.00 92.94 80 ILE A N 1
ATOM 617 C CA . ILE A 1 80 ? -13.422 -2.320 10.184 1.00 92.94 80 ILE A CA 1
ATOM 618 C C . ILE A 1 80 ? -13.150 -1.888 8.743 1.00 92.94 80 ILE A C 1
ATOM 620 O O . ILE A 1 80 ? -12.402 -2.556 8.039 1.00 92.94 80 ILE A O 1
ATOM 624 N N . ILE A 1 81 ? -13.707 -0.751 8.317 1.00 93.81 81 ILE A N 1
ATOM 625 C CA . ILE A 1 81 ? -13.521 -0.231 6.955 1.00 93.81 81 ILE A CA 1
ATOM 626 C C . ILE A 1 81 ? -12.037 0.050 6.706 1.00 93.81 81 ILE A C 1
ATOM 628 O O . ILE A 1 81 ? -11.493 -0.358 5.684 1.00 93.81 81 ILE A O 1
ATOM 632 N N . GLY A 1 82 ? -11.364 0.686 7.669 1.00 92.31 82 GLY A N 1
ATOM 633 C CA . GLY A 1 82 ? -9.925 0.940 7.592 1.00 92.31 82 GLY A CA 1
ATOM 634 C C . GLY A 1 82 ? -9.090 -0.344 7.528 1.00 92.31 82 GLY A C 1
ATOM 635 O O . GLY A 1 82 ? -8.141 -0.417 6.749 1.00 92.31 82 GLY A O 1
ATOM 636 N N . ILE A 1 83 ? -9.472 -1.386 8.279 1.00 95.06 83 ILE A N 1
ATOM 637 C CA . ILE A 1 83 ? -8.816 -2.704 8.215 1.00 95.06 83 ILE A CA 1
ATOM 638 C C . ILE A 1 83 ? -8.981 -3.319 6.823 1.00 95.06 83 ILE A C 1
ATOM 640 O O . ILE A 1 83 ? -7.985 -3.707 6.220 1.00 95.06 83 ILE A O 1
ATOM 644 N N . ILE A 1 84 ? -10.211 -3.371 6.299 1.00 96.69 84 ILE A N 1
ATOM 645 C CA . ILE A 1 84 ? -10.504 -3.942 4.975 1.00 96.69 84 ILE A CA 1
ATOM 646 C C . ILE A 1 84 ? -9.700 -3.215 3.892 1.00 96.69 84 ILE A C 1
ATOM 648 O O . ILE A 1 84 ? -9.036 -3.863 3.089 1.00 96.69 84 ILE A O 1
ATOM 652 N N . LEU A 1 85 ? -9.698 -1.878 3.906 1.00 95.62 85 LEU A N 1
ATOM 653 C CA . LEU A 1 85 ? -8.928 -1.079 2.950 1.00 95.62 85 LEU A CA 1
ATOM 654 C C . LEU A 1 85 ? -7.415 -1.302 3.082 1.00 95.62 85 LEU A C 1
ATOM 656 O O . LEU A 1 85 ? -6.721 -1.357 2.073 1.00 95.62 85 LEU A O 1
ATOM 660 N N . SER A 1 86 ? -6.894 -1.465 4.300 1.00 95.56 86 SER A N 1
ATOM 661 C CA . SER A 1 86 ? -5.463 -1.732 4.513 1.00 95.56 86 SER A CA 1
ATOM 662 C C . SER A 1 86 ? -5.055 -3.120 4.007 1.00 95.56 86 SER A C 1
ATOM 664 O O . SER A 1 86 ? -3.974 -3.273 3.445 1.00 95.56 86 SER A O 1
ATOM 666 N N . ILE A 1 87 ? -5.925 -4.124 4.165 1.00 95.62 87 ILE A N 1
ATOM 667 C CA . ILE A 1 87 ? -5.718 -5.465 3.600 1.00 95.62 87 ILE A CA 1
ATOM 668 C C . ILE A 1 87 ? -5.768 -5.409 2.071 1.00 95.62 87 ILE A C 1
ATOM 670 O O . ILE A 1 87 ? -4.900 -5.975 1.413 1.00 95.62 87 ILE A O 1
ATOM 674 N N . LEU A 1 88 ? -6.746 -4.697 1.504 1.00 95.44 88 LEU A N 1
ATOM 675 C CA . LEU A 1 88 ? -6.847 -4.500 0.059 1.00 95.44 88 LEU A CA 1
ATOM 676 C C . LEU A 1 88 ? -5.583 -3.832 -0.497 1.00 95.44 88 LEU A C 1
ATOM 678 O O . LEU A 1 88 ? -5.025 -4.310 -1.479 1.00 95.44 88 LEU A O 1
ATOM 682 N N . LEU A 1 89 ? -5.100 -2.774 0.160 1.00 94.25 89 LEU A N 1
ATOM 683 C CA . LEU A 1 89 ? -3.836 -2.130 -0.183 1.00 94.25 89 LEU A CA 1
ATOM 684 C C . LEU A 1 89 ? -2.681 -3.135 -0.168 1.00 94.25 89 LEU A C 1
ATOM 686 O O . LEU A 1 89 ? -1.934 -3.205 -1.137 1.00 94.25 89 LEU A O 1
ATOM 690 N N . LEU A 1 90 ? -2.552 -3.937 0.891 1.00 93.38 90 LEU A N 1
ATOM 691 C CA . LEU A 1 90 ? -1.486 -4.932 0.992 1.00 93.38 90 LEU A CA 1
ATOM 692 C C . LEU A 1 90 ? -1.523 -5.923 -0.183 1.00 93.38 90 LEU A C 1
ATOM 694 O O . LEU A 1 90 ? -0.481 -6.207 -0.764 1.00 93.38 90 LEU A O 1
ATOM 698 N N . ILE A 1 91 ? -2.711 -6.390 -0.580 1.00 93.06 91 ILE A N 1
ATOM 699 C CA . ILE A 1 91 ? -2.888 -7.262 -1.752 1.00 93.06 91 ILE A CA 1
ATOM 700 C C . ILE A 1 91 ? -2.433 -6.550 -3.034 1.00 93.06 91 ILE A C 1
ATOM 702 O O . ILE A 1 91 ? -1.673 -7.120 -3.818 1.00 93.06 91 ILE A O 1
ATOM 706 N N . LEU A 1 92 ? -2.842 -5.293 -3.234 1.00 89.88 92 LEU A N 1
ATOM 707 C CA . LEU A 1 92 ? -2.467 -4.503 -4.412 1.00 89.88 92 LEU A CA 1
ATOM 708 C C . LEU A 1 92 ? -0.956 -4.265 -4.512 1.00 89.88 92 LEU A C 1
ATOM 710 O O . LEU A 1 92 ? -0.433 -4.171 -5.619 1.00 89.88 92 LEU A O 1
ATOM 714 N N . VAL A 1 93 ? -0.231 -4.205 -3.389 1.00 89.50 93 VAL A N 1
ATOM 715 C CA . VAL A 1 93 ? 1.233 -4.061 -3.421 1.00 89.50 93 VAL A CA 1
ATOM 716 C C . VAL A 1 93 ? 1.925 -5.286 -4.018 1.00 89.50 93 VAL A C 1
ATOM 718 O O . VAL A 1 93 ? 2.972 -5.141 -4.650 1.00 89.50 93 VAL A O 1
ATOM 721 N N . PHE A 1 94 ? 1.358 -6.482 -3.874 1.00 86.12 94 PHE A N 1
ATOM 722 C CA . PHE A 1 94 ? 1.922 -7.697 -4.471 1.00 86.12 94 PHE A CA 1
ATOM 723 C C . PHE A 1 94 ? 1.375 -7.988 -5.865 1.00 86.12 94 PHE A C 1
ATOM 725 O O . PHE A 1 94 ? 2.009 -8.719 -6.622 1.00 86.12 94 PHE A O 1
ATOM 732 N N . PHE A 1 95 ? 0.243 -7.393 -6.238 1.00 85.75 95 PHE A N 1
ATOM 733 C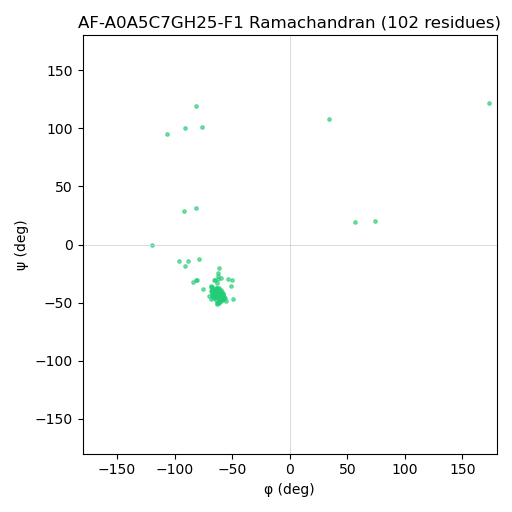 CA . PHE A 1 95 ? -0.338 -7.584 -7.559 1.00 85.75 95 PHE A CA 1
ATOM 734 C C . PHE A 1 95 ? 0.344 -6.668 -8.598 1.00 85.75 95 PHE A C 1
ATOM 736 O O . PHE A 1 95 ? 0.335 -5.442 -8.451 1.00 85.75 95 PHE A O 1
ATOM 743 N N . PRO A 1 96 ? 0.983 -7.209 -9.650 1.00 75.62 96 PRO A N 1
ATOM 744 C CA . PRO A 1 96 ? 1.538 -6.395 -10.724 1.00 75.62 96 PRO A CA 1
ATOM 745 C C . PRO A 1 96 ? 0.401 -5.914 -11.636 1.00 75.62 96 PRO A C 1
ATOM 747 O O . PRO A 1 96 ? -0.093 -6.666 -12.468 1.00 75.62 96 PRO A O 1
ATOM 750 N N . ILE A 1 97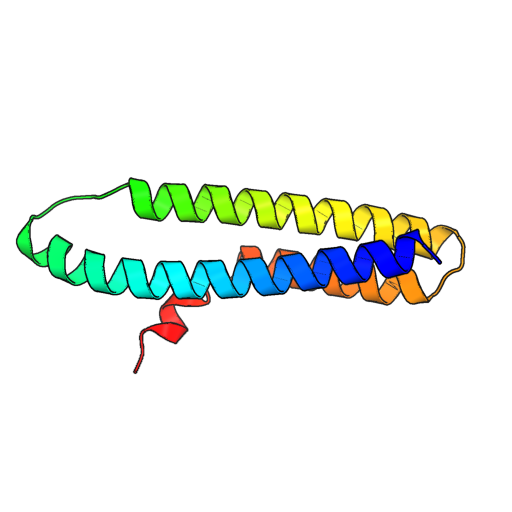 ? -0.025 -4.660 -11.466 1.00 81.81 97 ILE A N 1
ATOM 751 C CA . ILE A 1 97 ? -1.075 -4.039 -12.296 1.00 81.81 97 ILE A CA 1
ATOM 752 C C . ILE A 1 97 ? -0.484 -3.530 -13.616 1.00 81.81 97 ILE A C 1
ATOM 754 O O . ILE A 1 97 ? -1.149 -3.550 -14.645 1.00 81.81 97 ILE A O 1
ATOM 758 N N . TRP A 1 98 ? 0.788 -3.124 -13.594 1.00 77.00 98 TRP A N 1
ATOM 759 C CA . TRP A 1 98 ? 1.488 -2.530 -14.732 1.00 77.00 98 TRP A CA 1
ATOM 760 C C . TRP A 1 98 ? 1.421 -3.314 -16.061 1.00 77.00 98 TRP A C 1
ATOM 762 O O . TRP A 1 98 ? 1.304 -2.643 -17.082 1.00 77.00 98 TRP A O 1
ATOM 772 N N . PRO A 1 99 ? 1.422 -4.667 -16.130 1.00 77.56 99 PRO A N 1
ATOM 773 C CA . PRO A 1 99 ? 1.341 -5.363 -17.417 1.00 77.56 99 PRO A CA 1
ATOM 774 C C . PRO A 1 99 ? 0.006 -5.125 -18.130 1.00 77.56 99 PRO A C 1
ATOM 776 O O . PRO A 1 99 ? -0.042 -5.085 -19.352 1.00 77.56 99 PRO A O 1
ATOM 779 N N . TYR A 1 100 ? -1.070 -4.928 -17.365 1.00 79.94 100 TYR A N 1
ATOM 780 C CA . TYR A 1 100 ? -2.409 -4.662 -17.892 1.00 79.94 100 TYR A CA 1
ATOM 781 C C . TYR A 1 100 ? -2.594 -3.210 -18.350 1.00 79.94 100 TYR A C 1
ATOM 783 O O . TYR A 1 100 ? -3.591 -2.901 -18.990 1.00 79.94 100 TYR A O 1
ATOM 791 N N . LEU A 1 101 ? -1.661 -2.314 -18.007 1.00 78.25 101 LEU A N 1
ATOM 792 C CA . LEU A 1 101 ? -1.679 -0.911 -18.436 1.00 78.25 101 LEU A CA 1
ATOM 793 C C . LEU A 1 101 ? -0.962 -0.691 -19.775 1.00 78.25 101 LEU A C 1
ATOM 795 O O . LEU A 1 101 ? -1.089 0.380 -20.351 1.00 78.25 101 LEU A O 1
ATOM 799 N N . ILE A 1 102 ? -0.185 -1.674 -20.242 1.00 69.19 102 ILE A N 1
ATOM 800 C CA . ILE A 1 102 ? 0.636 -1.581 -21.462 1.00 69.19 102 ILE A CA 1
ATOM 801 C C . ILE A 1 102 ? -0.094 -2.182 -22.678 1.00 69.19 102 ILE A C 1
ATOM 803 O O . ILE A 1 102 ? 0.317 -1.965 -23.809 1.00 69.19 102 ILE A O 1
ATOM 807 N N . SER A 1 103 ? -1.174 -2.942 -22.476 1.00 58.97 103 SER A N 1
ATOM 808 C CA . SER A 1 103 ? -1.844 -3.715 -23.531 1.00 58.97 103 SER A CA 1
ATOM 809 C C . SER A 1 103 ? -2.818 -2.918 -24.422 1.00 58.97 103 SER A C 1
ATOM 811 O O . SER A 1 103 ? -3.809 -3.498 -24.866 1.00 58.97 103 SER A O 1
ATOM 813 N N . GLU A 1 104 ? -2.569 -1.629 -24.667 1.00 51.81 104 GLU A N 1
ATOM 814 C CA . GLU A 1 104 ? -3.286 -0.826 -25.680 1.00 51.81 104 GLU A CA 1
ATOM 815 C C . GLU A 1 104 ? -2.433 -0.600 -26.933 1.00 51.81 104 GLU A C 1
ATOM 817 O O . GLU A 1 104 ? -1.258 -0.192 -26.792 1.00 51.81 104 GLU A O 1
#

Mean predicted aligned error: 6.63 Å

Organism: NCBI:txid2591822

Sequence (104 aa):
MKYGIASIILAITGICLIVWINYEFSQNYMEFASKFEAEGGVTPSVVMTNWINRSIAIGISLFGLALGIKSYRIEKKIGIIGIILSILLLILVFFPIWPYLISE

pLDDT: mean 83.6, std 12.04, range [51.81, 96.69]

Secondary structure (DSSP, 8-state):
-HHHHHHHHHHHHHHHHHHHHHHHHHHHHHHHHHHHHHH-S--HHHHHHHHHHHHHHHHHHHHHHHHHHHHHHTT-THHHHHHHHHHHHHHHHHS--GGGGS--